Protein AF-A0A957JHL7-F1 (afdb_monomer_lite)

pLDDT: mean 71.46, std 14.91, range [50.16, 95.56]

Structure (mmCIF, N/CA/C/O backbone):
data_AF-A0A957JHL7-F1
#
_entry.id   AF-A0A957JHL7-F1
#
loop_
_atom_site.group_PDB
_atom_site.id
_atom_site.type_symbol
_atom_site.label_atom_id
_atom_site.label_alt_id
_atom_site.label_comp_id
_atom_site.label_asym_id
_atom_site.label_entity_id
_atom_site.label_seq_id
_atom_site.pdbx_PDB_ins_code
_atom_site.Cartn_x
_atom_site.Cartn_y
_atom_site.Cartn_z
_atom_site.occupancy
_atom_site.B_iso_or_equiv
_atom_site.auth_seq_id
_atom_site.auth_comp_id
_atom_site.auth_asym_id
_atom_site.auth_atom_id
_atom_site.pdbx_PDB_model_num
ATOM 1 N N . PHE A 1 1 ? 19.203 -2.038 -47.640 1.00 52.03 1 PHE A N 1
ATOM 2 C CA . PHE A 1 1 ? 18.573 -0.977 -46.826 1.00 52.03 1 PHE A CA 1
ATOM 3 C C . PHE A 1 1 ? 17.080 -1.193 -46.553 1.00 52.03 1 PHE A C 1
ATOM 5 O O . PHE A 1 1 ? 16.669 -0.879 -45.451 1.00 52.03 1 PHE A O 1
ATOM 12 N N . ALA A 1 2 ? 16.278 -1.783 -47.453 1.00 50.47 2 ALA A N 1
ATOM 13 C CA . ALA A 1 2 ? 14.835 -1.997 -47.218 1.00 50.47 2 ALA A CA 1
ATOM 14 C C . ALA A 1 2 ? 14.438 -3.319 -46.511 1.00 50.47 2 ALA A C 1
ATOM 16 O O . ALA A 1 2 ? 13.279 -3.490 -46.167 1.00 50.47 2 ALA A O 1
ATOM 17 N N . VAL A 1 3 ? 15.370 -4.254 -46.273 1.00 54.06 3 VAL A N 1
ATOM 18 C CA . VAL A 1 3 ? 15.076 -5.556 -45.618 1.00 54.06 3 VAL A CA 1
ATOM 19 C C . VAL A 1 3 ? 15.361 -5.540 -44.107 1.00 54.06 3 V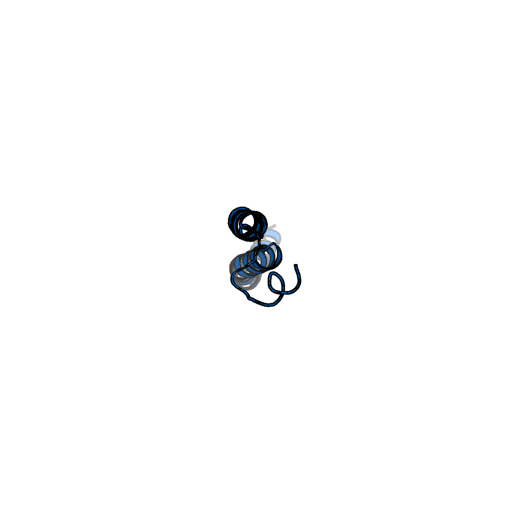AL A C 1
ATOM 21 O O . VAL A 1 3 ? 14.906 -6.403 -43.371 1.00 54.06 3 VAL A O 1
ATOM 24 N N . VAL A 1 4 ? 16.056 -4.512 -43.616 1.00 56.62 4 VAL A N 1
ATOM 25 C CA . VAL A 1 4 ? 16.481 -4.398 -42.207 1.00 56.62 4 VAL A CA 1
ATOM 26 C C . VAL A 1 4 ? 15.360 -3.848 -41.308 1.00 56.62 4 VAL A C 1
ATOM 28 O O . VAL A 1 4 ? 15.462 -3.895 -40.092 1.00 56.62 4 VAL A O 1
ATOM 31 N N . LEU A 1 5 ? 14.278 -3.329 -41.899 1.00 56.81 5 LEU A N 1
ATOM 32 C CA . LEU A 1 5 ? 13.154 -2.713 -41.180 1.00 56.81 5 LEU A CA 1
ATOM 33 C C . LEU A 1 5 ? 11.922 -3.627 -41.080 1.00 56.81 5 LEU A C 1
ATOM 35 O O . LEU A 1 5 ? 10.979 -3.296 -40.370 1.00 56.81 5 LEU A O 1
ATOM 39 N N . THR A 1 6 ? 11.922 -4.762 -41.786 1.00 55.97 6 THR A N 1
ATOM 40 C CA . THR A 1 6 ? 10.742 -5.638 -41.931 1.00 55.97 6 THR A CA 1
ATOM 41 C C . THR A 1 6 ? 10.833 -6.900 -41.074 1.00 55.97 6 THR A C 1
ATOM 43 O O . THR A 1 6 ? 9.840 -7.603 -40.922 1.00 55.97 6 THR A O 1
ATOM 46 N N . ASN A 1 7 ? 12.000 -7.192 -40.493 1.00 50.16 7 ASN A N 1
ATOM 47 C CA . ASN A 1 7 ? 12.187 -8.357 -39.640 1.00 50.16 7 ASN A CA 1
ATOM 48 C C . ASN A 1 7 ? 12.433 -7.916 -38.192 1.00 50.16 7 ASN A C 1
ATOM 50 O O . ASN A 1 7 ? 13.321 -7.105 -37.923 1.00 50.16 7 ASN A O 1
ATOM 54 N N . ASN A 1 8 ? 11.655 -8.472 -37.263 1.00 56.22 8 ASN A N 1
ATOM 55 C CA . ASN A 1 8 ? 11.706 -8.208 -35.818 1.00 56.22 8 ASN A CA 1
ATOM 56 C C . ASN A 1 8 ? 13.077 -8.548 -35.179 1.00 56.22 8 ASN A C 1
ATOM 58 O O . ASN A 1 8 ? 13.308 -8.266 -34.011 1.00 56.22 8 ASN A O 1
ATOM 62 N N . GLU A 1 9 ? 13.995 -9.143 -35.947 1.00 55.31 9 GLU A N 1
ATOM 63 C CA . GLU A 1 9 ? 15.350 -9.532 -35.535 1.0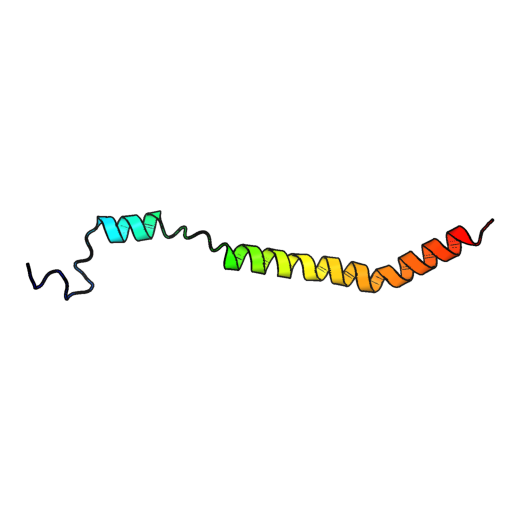0 55.31 9 GLU A CA 1
ATOM 64 C C . GLU A 1 9 ? 16.428 -8.471 -35.815 1.00 55.31 9 GLU A C 1
ATOM 66 O O . GLU A 1 9 ? 17.557 -8.600 -35.349 1.00 55.31 9 GLU A O 1
ATOM 71 N N . ASN A 1 10 ? 16.113 -7.409 -36.561 1.00 54.72 10 ASN A N 1
ATOM 72 C CA . ASN A 1 10 ? 17.089 -6.389 -36.962 1.00 54.72 10 ASN A CA 1
ATOM 73 C C . ASN A 1 10 ? 16.971 -5.074 -36.182 1.00 54.72 10 ASN A C 1
ATOM 75 O O . ASN A 1 10 ? 17.518 -4.051 -36.605 1.00 54.72 10 ASN A O 1
ATOM 79 N N . TRP A 1 11 ? 16.302 -5.087 -35.026 1.00 56.47 11 TRP A N 1
ATOM 80 C CA . TRP A 1 11 ? 16.405 -3.970 -34.092 1.00 56.47 11 TRP A CA 1
ATOM 81 C C . TRP A 1 11 ? 17.882 -3.773 -33.735 1.00 56.47 11 TRP A C 1
ATOM 83 O O . TRP A 1 11 ? 18.536 -4.724 -33.301 1.00 56.47 11 TRP A O 1
ATOM 93 N N . PRO A 1 12 ? 18.450 -2.573 -33.955 1.00 62.50 12 PRO A N 1
ATOM 94 C CA . PRO A 1 12 ? 19.849 -2.339 -33.652 1.00 62.50 12 PRO A CA 1
ATOM 95 C C . PRO A 1 12 ? 20.084 -2.663 -32.177 1.00 62.50 12 PRO A C 1
ATOM 97 O O . PRO A 1 12 ? 19.257 -2.325 -31.328 1.00 62.50 12 PRO A O 1
ATOM 100 N N . ILE A 1 13 ? 21.207 -3.323 -31.870 1.00 59.31 13 ILE A N 1
ATOM 101 C CA . ILE A 1 13 ? 21.536 -3.774 -30.508 1.00 59.31 13 ILE A CA 1
ATOM 102 C C . ILE A 1 13 ? 21.424 -2.623 -29.495 1.00 59.31 13 ILE A C 1
ATOM 104 O O . ILE A 1 13 ? 21.130 -2.852 -28.335 1.00 59.31 13 ILE A O 1
ATOM 108 N N . THR A 1 14 ? 21.584 -1.372 -29.940 1.00 61.84 14 THR A N 1
ATOM 109 C CA . THR A 1 14 ? 21.384 -0.160 -29.145 1.00 61.84 14 THR A CA 1
ATOM 110 C C . THR A 1 14 ? 19.936 0.065 -28.711 1.00 61.84 14 THR A C 1
ATOM 112 O O . THR A 1 14 ? 19.744 0.523 -27.597 1.00 61.84 14 THR A O 1
ATOM 115 N N . VAL A 1 15 ? 18.919 -0.273 -29.512 1.00 63.03 15 VAL A N 1
ATOM 116 C CA . VAL A 1 15 ? 17.494 -0.189 -29.125 1.00 63.03 15 VAL A CA 1
ATOM 117 C C . VAL A 1 15 ? 17.123 -1.336 -28.193 1.00 63.03 15 VAL A C 1
ATOM 119 O O . VAL A 1 15 ? 16.429 -1.101 -27.213 1.00 63.03 15 VAL A O 1
ATOM 122 N N . ALA A 1 16 ? 17.635 -2.548 -28.424 1.00 61.50 16 ALA A N 1
ATOM 123 C CA . ALA A 1 16 ? 17.441 -3.668 -27.499 1.00 61.50 16 ALA A CA 1
ATOM 124 C C . ALA A 1 16 ? 18.165 -3.438 -26.156 1.00 61.50 16 ALA A C 1
ATOM 126 O O . ALA A 1 16 ? 17.587 -3.667 -25.101 1.00 61.50 16 ALA A O 1
ATOM 127 N N . LEU A 1 17 ? 19.395 -2.911 -26.172 1.00 61.44 17 LEU A N 1
ATOM 128 C CA . LEU A 1 17 ? 20.137 -2.517 -24.969 1.00 61.44 17 LEU A CA 1
ATOM 129 C C . LEU A 1 17 ? 19.530 -1.288 -24.294 1.00 61.44 17 LEU A C 1
ATOM 131 O O . LEU A 1 17 ? 19.520 -1.243 -23.075 1.00 61.44 17 LEU A O 1
ATOM 135 N N . ASN A 1 18 ? 19.008 -0.307 -25.034 1.00 64.06 18 ASN A N 1
ATOM 136 C CA . ASN A 1 18 ? 18.296 0.834 -24.452 1.00 64.06 18 ASN A CA 1
ATOM 137 C C . ASN A 1 18 ? 16.934 0.414 -23.896 1.00 64.06 18 ASN A C 1
ATOM 139 O O . ASN A 1 18 ? 16.524 0.943 -22.877 1.00 64.06 18 ASN A O 1
ATOM 143 N N . ASN A 1 19 ? 16.268 -0.573 -24.495 1.00 62.62 19 ASN A N 1
ATOM 144 C CA . ASN A 1 19 ? 15.071 -1.167 -23.923 1.00 62.62 19 ASN A CA 1
ATOM 145 C C . ASN A 1 19 ? 15.404 -2.056 -22.724 1.00 62.62 19 ASN A C 1
ATOM 147 O O . ASN A 1 19 ? 14.630 -2.033 -21.800 1.00 62.62 19 ASN A O 1
ATOM 151 N N . LEU A 1 20 ? 16.543 -2.754 -22.648 1.00 59.81 20 LEU A N 1
ATOM 152 C CA . LEU A 1 20 ? 16.962 -3.497 -21.443 1.00 59.81 20 LEU A CA 1
ATOM 153 C C . LEU A 1 20 ? 17.469 -2.572 -20.321 1.00 59.81 20 LEU A C 1
ATOM 155 O O . LEU A 1 20 ? 17.107 -2.751 -19.164 1.00 59.81 20 LEU A O 1
ATOM 159 N N . ALA A 1 21 ? 18.263 -1.553 -20.657 1.00 57.44 21 ALA A N 1
ATOM 160 C CA . ALA A 1 21 ? 18.741 -0.520 -19.732 1.00 57.44 21 ALA A CA 1
ATOM 161 C C . ALA A 1 21 ? 17.625 0.461 -19.329 1.00 57.44 21 ALA A C 1
ATOM 163 O O . ALA A 1 21 ? 17.654 1.031 -18.244 1.00 57.44 21 ALA A O 1
ATOM 164 N N . GLY A 1 22 ? 16.635 0.643 -20.203 1.00 56.16 22 GLY A N 1
ATOM 165 C CA . GLY A 1 22 ? 15.428 1.444 -20.020 1.00 56.16 22 GLY A CA 1
ATOM 166 C C . GLY A 1 22 ? 14.192 0.619 -19.656 1.00 56.16 22 GLY A C 1
ATOM 167 O O . GLY A 1 22 ? 13.162 1.213 -19.375 1.00 56.16 22 GLY A O 1
ATOM 168 N N . SER A 1 23 ? 14.290 -0.717 -19.552 1.00 54.59 23 SER A N 1
ATOM 169 C CA . SER A 1 23 ? 13.272 -1.630 -18.977 1.00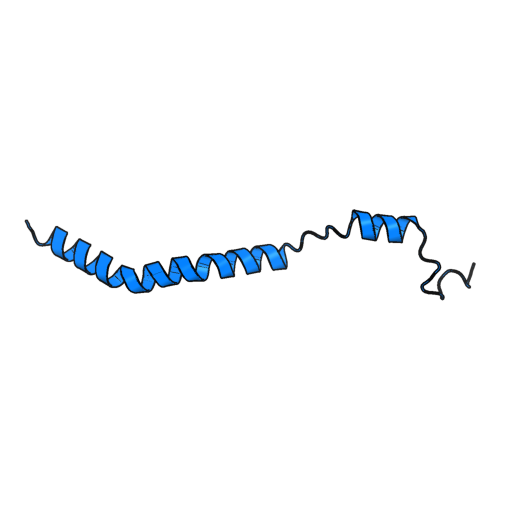 54.59 23 SER A CA 1
ATOM 170 C C . SER A 1 23 ? 13.223 -1.473 -17.456 1.00 54.59 23 SER A C 1
ATOM 172 O O . SER A 1 23 ? 12.645 -2.276 -16.732 1.00 54.59 23 SER A O 1
ATOM 174 N N . GLN A 1 24 ? 13.825 -0.407 -16.951 1.00 56.44 24 GLN A N 1
ATOM 175 C CA . GLN A 1 24 ? 13.394 0.258 -15.747 1.00 56.44 24 GLN A CA 1
ATOM 176 C C . GLN A 1 24 ? 12.507 1.441 -16.140 1.00 56.44 24 GLN A C 1
ATOM 178 O O . GLN A 1 24 ? 12.746 2.566 -15.702 1.00 56.44 24 GLN A O 1
ATOM 183 N N . ILE A 1 25 ? 11.481 1.211 -16.975 1.00 57.78 25 ILE A N 1
ATOM 184 C CA . ILE A 1 25 ? 10.335 2.117 -17.002 1.00 57.78 25 ILE A CA 1
ATOM 185 C C . ILE A 1 25 ? 9.801 2.017 -15.585 1.00 57.78 25 ILE A C 1
ATOM 187 O O . ILE A 1 25 ? 9.170 1.031 -15.217 1.00 57.78 25 ILE A O 1
ATOM 191 N N . ILE A 1 26 ? 10.178 2.979 -14.749 1.00 59.59 26 ILE A N 1
ATOM 192 C CA . ILE A 1 26 ? 9.645 3.090 -13.407 1.00 59.59 26 ILE A CA 1
ATOM 193 C C . ILE A 1 26 ? 8.157 3.299 -13.633 1.00 59.59 26 ILE A C 1
ATOM 195 O O . ILE A 1 26 ? 7.737 4.360 -14.096 1.00 59.59 26 ILE A O 1
ATOM 199 N N . GLU A 1 27 ? 7.379 2.246 -13.411 1.00 72.06 27 GLU A N 1
ATOM 200 C CA . GLU A 1 27 ? 5.935 2.262 -13.565 1.00 72.06 27 GLU A CA 1
ATOM 201 C C . GLU A 1 27 ? 5.349 3.134 -12.451 1.00 72.06 27 GLU A C 1
ATOM 203 O O . GLU A 1 27 ? 4.857 2.651 -11.431 1.00 72.06 27 GLU A O 1
ATOM 208 N N . TRP A 1 28 ? 5.440 4.454 -12.619 1.00 71.69 28 TRP A N 1
ATOM 209 C CA . TRP A 1 28 ? 4.898 5.447 -11.694 1.00 71.69 28 TRP A CA 1
ATOM 210 C C . TRP A 1 28 ? 3.397 5.246 -11.490 1.00 71.69 28 TRP A C 1
ATOM 212 O O . TRP A 1 28 ? 2.888 5.407 -10.387 1.00 71.69 28 TRP A O 1
ATOM 222 N N . ASN A 1 29 ? 2.693 4.816 -12.536 1.00 81.56 29 ASN A N 1
ATOM 223 C CA . ASN A 1 29 ? 1.304 4.376 -12.470 1.00 81.56 29 ASN A CA 1
ATOM 224 C C . ASN A 1 29 ? 1.109 3.220 -11.473 1.00 81.56 29 ASN A C 1
ATOM 226 O O . ASN A 1 29 ? 0.204 3.282 -10.640 1.00 81.56 29 ASN A O 1
ATOM 230 N N . VAL A 1 30 ? 1.964 2.196 -11.515 1.00 85.12 30 VAL A N 1
ATOM 231 C CA . VAL A 1 30 ? 1.875 1.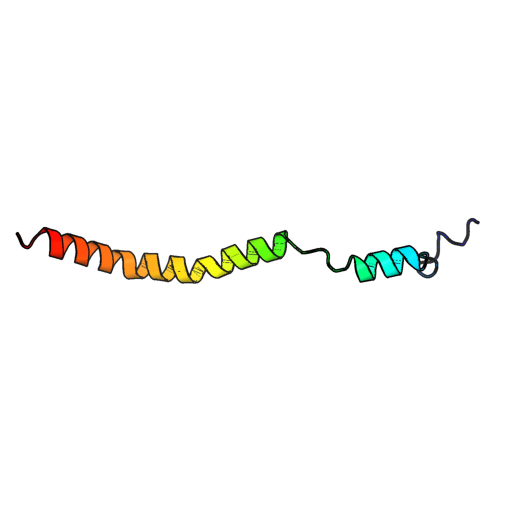030 -10.623 1.00 85.12 30 VAL A CA 1
ATOM 232 C C . VAL A 1 30 ? 2.301 1.397 -9.203 1.00 85.12 30 VAL A C 1
ATOM 234 O O . VAL A 1 30 ? 1.641 0.992 -8.249 1.00 85.12 30 VAL A O 1
ATOM 237 N N . GLN A 1 31 ? 3.336 2.222 -9.034 1.00 84.69 31 GLN A N 1
ATOM 238 C CA . GLN A 1 31 ? 3.774 2.694 -7.716 1.00 84.69 31 GLN A CA 1
ATOM 239 C C . GLN A 1 31 ? 2.711 3.557 -7.025 1.00 84.69 31 GLN A C 1
ATOM 241 O O . GLN A 1 31 ? 2.431 3.356 -5.843 1.00 84.69 31 GLN A O 1
ATOM 246 N N . MET A 1 32 ? 2.065 4.470 -7.755 1.00 89.44 32 MET A N 1
ATOM 247 C CA . MET A 1 32 ? 0.976 5.293 -7.218 1.00 89.44 32 MET A CA 1
ATOM 248 C C . MET A 1 32 ? -0.266 4.454 -6.893 1.00 89.44 32 MET A C 1
ATOM 250 O O . MET A 1 32 ? -0.888 4.667 -5.851 1.00 89.44 32 MET A O 1
ATOM 254 N N . ALA A 1 33 ? -0.598 3.460 -7.725 1.00 90.31 33 ALA A N 1
ATOM 255 C CA . ALA A 1 33 ? -1.672 2.512 -7.432 1.00 90.31 33 ALA A CA 1
ATOM 256 C C . ALA A 1 33 ? -1.361 1.668 -6.185 1.00 90.31 33 ALA A C 1
ATOM 258 O O . ALA A 1 33 ? -2.225 1.489 -5.327 1.00 90.31 33 ALA A O 1
ATOM 259 N N . ALA A 1 34 ? -0.118 1.202 -6.040 1.00 90.81 34 ALA A N 1
ATOM 260 C CA . ALA A 1 34 ? 0.337 0.463 -4.868 1.00 90.81 34 ALA A CA 1
ATOM 261 C C . ALA A 1 34 ? 0.297 1.321 -3.596 1.00 90.81 34 ALA A C 1
ATOM 263 O O . ALA A 1 34 ? -0.158 0.840 -2.562 1.00 90.81 34 ALA A O 1
ATOM 264 N N . ALA A 1 35 ? 0.691 2.597 -3.671 1.00 91.31 35 ALA A N 1
ATOM 265 C CA . ALA A 1 35 ? 0.582 3.535 -2.554 1.00 91.31 35 ALA A CA 1
ATOM 266 C C . ALA A 1 35 ? -0.881 3.745 -2.125 1.00 91.31 35 ALA A C 1
ATOM 268 O O . ALA A 1 35 ? -1.185 3.724 -0.932 1.00 91.31 35 ALA A O 1
ATOM 269 N N . PHE A 1 36 ? -1.801 3.869 -3.087 1.00 93.81 36 PHE A N 1
ATOM 270 C CA . PHE A 1 36 ? -3.235 3.949 -2.802 1.00 93.81 36 PHE A CA 1
ATOM 271 C C . PHE A 1 36 ? -3.756 2.677 -2.133 1.00 93.81 36 PHE A C 1
ATOM 273 O O . PHE A 1 36 ? -4.428 2.757 -1.108 1.00 93.81 36 PHE A O 1
ATOM 280 N N . MET A 1 37 ? -3.404 1.503 -2.666 1.00 94.06 37 MET A N 1
ATOM 281 C CA . MET A 1 37 ? -3.782 0.216 -2.075 1.00 94.06 37 MET A CA 1
ATOM 282 C C . MET A 1 37 ? -3.193 0.031 -0.670 1.00 94.06 37 MET A C 1
ATOM 284 O O . MET A 1 37 ? -3.880 -0.469 0.217 1.00 94.06 37 MET A O 1
ATOM 288 N N . ALA A 1 38 ? -1.963 0.490 -0.432 1.00 93.44 38 ALA A N 1
ATOM 289 C CA . ALA A 1 38 ? -1.321 0.459 0.880 1.00 93.44 38 ALA A CA 1
ATOM 290 C C . ALA A 1 38 ? -1.980 1.410 1.898 1.00 93.44 38 ALA A C 1
ATOM 292 O O . ALA A 1 38 ? -1.949 1.136 3.098 1.00 93.44 38 ALA A O 1
ATOM 293 N N . ALA A 1 39 ? -2.619 2.492 1.442 1.00 93.56 39 ALA A N 1
ATOM 294 C CA . ALA A 1 39 ? -3.391 3.400 2.293 1.00 93.56 39 ALA A CA 1
ATOM 295 C C . ALA A 1 39 ? -4.794 2.865 2.652 1.00 93.56 39 ALA A C 1
ATOM 297 O O . ALA A 1 39 ? -5.407 3.322 3.616 1.00 93.56 39 ALA A O 1
ATOM 298 N N . VAL A 1 40 ? -5.325 1.879 1.922 1.00 95.56 40 VAL A N 1
ATOM 299 C CA . VAL A 1 40 ? -6.638 1.277 2.219 1.00 95.56 40 VAL A CA 1
ATOM 300 C C . VAL A 1 40 ? -6.716 0.657 3.624 1.00 95.56 40 VAL A C 1
ATOM 302 O O . VAL A 1 40 ? -7.650 0.999 4.353 1.00 95.56 40 VAL A O 1
ATOM 305 N N . PRO A 1 41 ? -5.796 -0.229 4.062 1.00 93.50 41 PRO A N 1
ATOM 306 C CA . PRO A 1 41 ? -5.897 -0.848 5.383 1.00 93.50 41 PRO A CA 1
ATOM 307 C C . PRO A 1 41 ? -5.780 0.172 6.520 1.00 93.50 41 PRO A C 1
ATOM 309 O O . PRO A 1 41 ? -6.490 0.054 7.518 1.00 93.50 41 PRO A O 1
ATOM 312 N N . THR A 1 42 ? -4.942 1.201 6.370 1.00 92.75 42 THR A N 1
ATOM 313 C CA . THR A 1 42 ? -4.805 2.258 7.383 1.00 92.75 42 THR A CA 1
ATOM 314 C C . THR A 1 42 ? -6.080 3.094 7.496 1.00 92.75 42 THR A C 1
ATOM 316 O O . THR A 1 42 ? -6.544 3.353 8.609 1.00 92.75 42 THR A O 1
ATOM 319 N N . LEU A 1 43 ? -6.710 3.439 6.369 1.00 91.19 43 LEU A N 1
ATOM 320 C CA . LEU A 1 43 ? -8.007 4.121 6.350 1.00 91.19 43 LEU A CA 1
ATOM 321 C C . LEU A 1 43 ? -9.131 3.257 6.932 1.00 91.19 43 LEU A C 1
ATOM 323 O O . LEU A 1 43 ? -9.944 3.760 7.706 1.00 91.19 43 LEU A O 1
ATOM 327 N N . LEU A 1 44 ? -9.169 1.961 6.611 1.00 92.12 44 LEU A N 1
ATOM 328 C CA . LEU A 1 44 ? -10.161 1.038 7.169 1.00 92.12 44 LEU A CA 1
ATOM 329 C C . LEU A 1 44 ? -10.070 0.996 8.695 1.00 92.12 44 LEU A C 1
ATOM 331 O O . LEU A 1 44 ? -11.086 1.171 9.369 1.00 92.12 44 LEU A O 1
ATOM 335 N N . ILE A 1 45 ? -8.862 0.833 9.243 1.00 90.69 45 ILE A N 1
ATOM 336 C CA . ILE A 1 45 ? -8.639 0.857 10.694 1.00 90.69 45 ILE A CA 1
ATOM 337 C C . ILE A 1 45 ? -9.138 2.181 11.278 1.00 90.69 45 ILE A C 1
ATOM 339 O O . ILE A 1 45 ? -9.885 2.165 12.255 1.00 90.69 45 ILE A O 1
ATOM 343 N N . TYR A 1 46 ? -8.796 3.317 10.665 1.00 87.88 46 TYR A N 1
ATOM 344 C CA . TYR A 1 46 ? -9.256 4.625 11.128 1.00 87.88 46 TYR A CA 1
ATOM 345 C C . TYR A 1 46 ? -10.784 4.760 11.114 1.00 87.88 46 TYR A C 1
ATOM 347 O O . TYR A 1 46 ? -11.347 5.294 12.061 1.00 87.88 46 TYR A O 1
ATOM 355 N N . ILE A 1 47 ? -11.485 4.248 10.103 1.00 88.44 47 ILE A N 1
ATOM 356 C CA . ILE A 1 47 ? -12.954 4.322 10.039 1.00 88.44 47 ILE A CA 1
ATOM 357 C C . ILE A 1 47 ? -13.594 3.437 11.118 1.00 88.44 47 ILE A C 1
ATOM 359 O O . ILE A 1 47 ? -14.501 3.877 11.833 1.00 88.44 47 ILE A O 1
ATOM 363 N N . PHE A 1 48 ? -13.111 2.202 11.284 1.00 88.38 48 PHE A N 1
ATOM 364 C CA . PHE A 1 48 ? -13.653 1.275 12.281 1.00 88.38 48 PHE A CA 1
ATOM 365 C C . PHE A 1 48 ? -13.351 1.710 13.717 1.00 88.38 48 PHE A C 1
ATOM 367 O O . PHE A 1 48 ? -14.218 1.585 14.585 1.00 88.38 48 PHE A O 1
ATOM 374 N N . LEU A 1 49 ? -12.151 2.236 13.977 1.00 85.75 49 LEU A N 1
ATOM 375 C CA . LEU A 1 49 ? -11.741 2.710 15.300 1.00 85.75 49 LEU A CA 1
ATOM 376 C C . LEU A 1 49 ? -12.130 4.172 15.547 1.00 85.75 49 LEU A C 1
ATOM 378 O O . LEU A 1 49 ? -12.244 4.579 16.700 1.00 85.75 49 LEU A O 1
ATOM 382 N N . GLY A 1 50 ? -12.419 4.947 14.504 1.00 79.12 50 GLY A N 1
ATOM 383 C CA . GLY A 1 50 ? -12.774 6.364 14.588 1.00 79.12 50 GLY A CA 1
ATOM 384 C C . GLY A 1 50 ? -14.009 6.601 15.446 1.00 79.12 50 GLY A C 1
ATOM 385 O O . GLY A 1 50 ? -14.025 7.508 16.270 1.00 79.12 50 GLY A O 1
ATOM 386 N N . ARG A 1 51 ? -15.008 5.712 15.380 1.00 74.75 51 ARG A N 1
ATOM 387 C CA . ARG A 1 51 ? -16.169 5.741 16.293 1.00 74.75 51 ARG A CA 1
ATOM 388 C C . ARG A 1 51 ? -15.793 5.539 17.766 1.00 74.75 51 ARG A C 1
ATOM 390 O O . ARG A 1 51 ? -16.445 6.107 18.636 1.00 74.75 51 ARG A O 1
ATOM 397 N N . TYR A 1 52 ? -14.770 4.735 18.062 1.00 76.31 52 TYR A N 1
ATOM 398 C CA . TYR A 1 52 ? -14.279 4.524 19.428 1.00 76.31 52 TYR A CA 1
ATOM 399 C C . TYR A 1 52 ? -13.429 5.705 19.886 1.00 76.31 52 TYR A C 1
ATOM 401 O O . TYR A 1 52 ? -13.566 6.144 21.022 1.00 76.31 52 TYR A 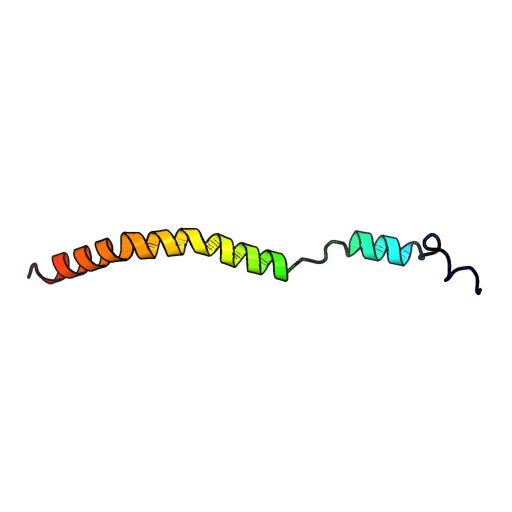O 1
ATOM 409 N N . PHE A 1 53 ? -12.631 6.269 18.981 1.00 72.19 53 PHE A N 1
ATOM 410 C CA . PHE A 1 53 ? -11.846 7.471 19.227 1.00 72.19 53 PHE A CA 1
ATOM 411 C C . PHE A 1 53 ? -12.742 8.685 19.515 1.00 72.19 53 PHE A C 1
ATOM 413 O O . PHE A 1 53 ? -12.534 9.381 20.502 1.00 72.19 53 PHE A O 1
ATOM 420 N N . LEU A 1 54 ? -13.803 8.884 18.727 1.00 73.56 54 LEU A N 1
ATOM 421 C CA . LEU A 1 54 ? -14.800 9.943 18.929 1.00 73.56 54 LEU A CA 1
ATOM 422 C C . LEU A 1 54 ? -15.572 9.763 20.241 1.00 73.56 54 LEU A C 1
ATOM 424 O O . LEU A 1 54 ? -15.771 10.725 20.977 1.00 73.56 54 LEU A O 1
ATOM 428 N N . ARG A 1 55 ? -15.973 8.529 20.574 1.00 73.44 55 ARG A N 1
ATOM 429 C CA . ARG A 1 55 ? -16.606 8.219 21.868 1.00 73.44 55 ARG A CA 1
ATOM 430 C C . ARG A 1 55 ? -15.655 8.446 23.044 1.00 73.44 55 ARG A C 1
ATOM 432 O O . ARG A 1 55 ? -16.096 8.948 24.071 1.00 73.44 55 ARG A O 1
ATOM 439 N N . GLY A 1 56 ? -14.376 8.108 22.893 1.00 75.81 56 GLY A N 1
ATOM 440 C CA . GLY A 1 56 ? -13.337 8.361 23.892 1.00 75.81 56 GLY A CA 1
ATOM 441 C C . GLY A 1 56 ? -13.068 9.852 24.093 1.00 75.81 56 GLY A C 1
ATOM 442 O O . GLY A 1 56 ? -13.005 10.304 25.231 1.00 75.81 56 GLY A O 1
ATOM 443 N N . LEU A 1 57 ? -13.001 10.629 23.006 1.00 76.56 57 LEU A N 1
ATOM 444 C CA . LEU A 1 57 ? -12.849 12.085 23.053 1.00 76.56 57 LEU A CA 1
ATOM 445 C C . L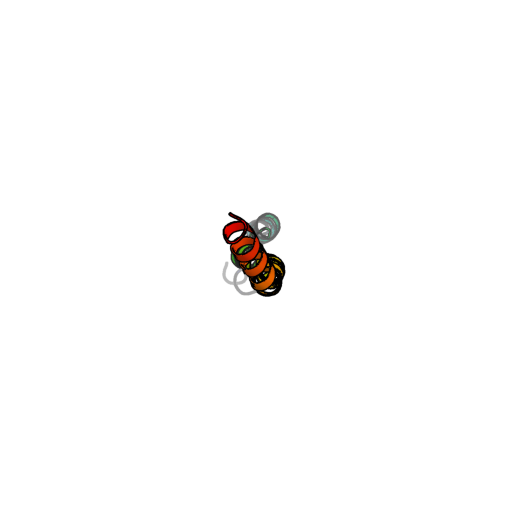EU A 1 57 ? -14.037 12.752 23.758 1.00 76.56 57 LEU A C 1
ATOM 447 O O . LEU A 1 57 ? -13.838 13.552 24.665 1.00 76.56 57 LEU A O 1
ATOM 451 N N . LEU A 1 58 ? -15.269 12.387 23.390 1.00 74.31 58 LEU A N 1
ATOM 452 C CA . LEU A 1 58 ? -16.477 12.924 24.024 1.00 74.31 58 LEU A CA 1
ATOM 453 C C . LEU A 1 58 ? -16.584 12.498 25.496 1.00 74.31 58 LEU A C 1
ATOM 455 O O . LEU A 1 58 ? -16.915 13.319 26.343 1.00 74.31 58 LEU A O 1
ATOM 459 N N . SER A 1 59 ? -16.247 11.248 25.827 1.00 69.56 59 SER A N 1
ATOM 460 C CA . SER A 1 59 ? -16.225 10.765 27.215 1.00 69.56 59 SER A CA 1
ATOM 461 C C . SER A 1 59 ? -15.138 11.427 28.068 1.00 69.56 59 SER A C 1
ATOM 463 O O . SER A 1 59 ? -15.305 11.498 29.283 1.00 69.56 59 SER A O 1
ATOM 465 N N . GLY A 1 60 ? -14.030 11.865 27.465 1.00 67.75 60 GLY A N 1
ATOM 466 C CA . GLY A 1 60 ? -12.982 12.634 28.137 1.00 67.75 60 GLY A CA 1
ATOM 467 C C . GLY A 1 60 ? -13.341 14.113 28.300 1.00 67.75 60 GLY A C 1
ATOM 468 O O . GLY A 1 60 ? -12.997 14.704 29.315 1.00 67.75 60 GLY A O 1
ATOM 469 N N . ALA A 1 61 ? -14.076 14.693 27.345 1.00 63.38 61 ALA A N 1
ATOM 470 C CA . ALA A 1 61 ? -14.526 16.087 27.388 1.00 63.38 61 ALA A CA 1
ATOM 471 C C . ALA A 1 61 ? -15.725 16.331 28.326 1.00 63.38 61 ALA A C 1
ATOM 473 O O . ALA A 1 61 ? -15.953 17.462 28.732 1.00 63.38 61 ALA A O 1
ATOM 474 N N . LEU A 1 62 ? -16.487 15.286 28.666 1.00 59.09 62 LEU A N 1
ATOM 475 C CA . LEU A 1 62 ? -17.632 15.334 29.590 1.00 59.09 62 LEU A CA 1
ATOM 476 C C . LEU A 1 62 ? -17.257 15.017 31.053 1.00 59.09 62 LEU A C 1
ATOM 478 O O . LEU A 1 62 ? -18.154 14.801 31.868 1.00 59.09 62 LEU A O 1
ATOM 482 N N . LYS A 1 63 ? -15.960 14.913 31.388 1.00 50.62 63 LYS A N 1
ATOM 483 C CA . LYS A 1 63 ? -15.500 14.588 32.751 1.00 50.62 63 LYS A CA 1
ATOM 484 C C . LYS A 1 63 ? -14.935 15.779 33.544 1.00 50.62 63 LYS A C 1
ATOM 486 O O . LYS A 1 63 ? -14.308 15.563 34.577 1.00 50.62 63 LYS A O 1
ATOM 491 N N . GLU A 1 64 ? -15.246 16.996 33.119 1.00 51.75 64 GLU A N 1
ATOM 492 C CA . GLU A 1 64 ? -15.259 18.211 33.953 1.00 51.75 64 GLU A CA 1
ATOM 493 C C . GLU A 1 64 ? -16.609 18.919 33.765 1.00 51.75 64 GLU A C 1
ATOM 495 O O . GLU A 1 64 ? -17.024 19.647 34.692 1.00 51.75 64 GLU A O 1
#

Secondary structure (DSSP, 8-state):
--STTSSTT-S-HHHHHHHHHS-----HHHHHHHHHHHHHHHHHHHHHHHHHHHHHHHHHHT--

Radius of gyration: 27.46 Å; chains: 1; bounding box: 39×28×81 Å

Sequence (64 aa):
FAVVLTNNENWPITVALNNLAGSQIIEWNVQMAAAFMAAVPTLLIYIFLGRYFLRGLLSGALKE

Foldseek 3Di:
DVVLPPDPPNPPVCVVVCCVVVVPPVPVVVVVVVVVVVVVVVVVCCVVCVVVVVVVVVVVVPPD